Protein AF-A0A9D7VMW7-F1 (afdb_monomer_lite)

Secondary structure (DSSP, 8-state):
--------PPP-SEEEEE-S-HHHHHHHHHHHHTTS-SEEEEES--TT--HHHHHHHTGGG----S-EEEE-S--SHHHHHHHHHHHHHHTT---

Foldseek 3Di:
DDDDPPPPPAAFQEEEAEDDDLVSLLVRLQCLVVVSYPAYEYAQDDPPDDPVNNCVSNVVRPDPPDHYHYHNPDDDPVSSVVVVVVVCVVVVHDD

Structure (mmCIF, N/CA/C/O backbone):
data_AF-A0A9D7VMW7-F1
#
_entry.id   AF-A0A9D7VMW7-F1
#
loop_
_atom_site.group_PDB
_atom_site.id
_atom_site.type_symbol
_atom_site.label_atom_id
_atom_site.label_alt_id
_atom_site.label_comp_id
_atom_site.label_asym_id
_atom_site.label_entity_id
_atom_site.label_seq_id
_atom_site.pdbx_PDB_ins_code
_atom_site.Cartn_x
_atom_site.Cartn_y
_atom_site.Cartn_z
_atom_site.occupancy
_atom_site.B_iso_or_equiv
_atom_site.auth_seq_id
_atom_site.auth_comp_id
_atom_site.auth_asym_id
_atom_site.auth_atom_id
_atom_site.pdbx_PDB_model_num
ATOM 1 N N . MET A 1 1 ? -17.763 35.118 -9.267 1.00 50.53 1 MET A N 1
ATOM 2 C CA . MET A 1 1 ? -16.806 34.131 -8.722 1.00 50.53 1 MET A CA 1
ATOM 3 C C . MET A 1 1 ? -17.607 33.083 -7.975 1.00 50.53 1 MET A C 1
ATOM 5 O O . MET A 1 1 ? -18.095 33.369 -6.892 1.00 50.53 1 MET A O 1
ATOM 9 N N . THR A 1 2 ? -17.822 31.915 -8.571 1.00 45.69 2 THR A N 1
ATOM 10 C CA . THR A 1 2 ? -18.490 30.802 -7.888 1.00 45.69 2 THR A CA 1
ATOM 11 C C . THR A 1 2 ? -17.491 30.203 -6.903 1.00 45.69 2 THR A C 1
ATOM 13 O O . THR A 1 2 ? -16.493 29.619 -7.324 1.00 45.69 2 THR A O 1
ATOM 16 N N . GLN A 1 3 ? -17.698 30.411 -5.603 1.00 51.84 3 GLN A N 1
ATOM 17 C CA . GLN A 1 3 ? -16.944 29.687 -4.583 1.00 51.84 3 GLN A CA 1
ATOM 18 C C . GLN A 1 3 ? -17.422 28.234 -4.596 1.00 51.84 3 GLN A C 1
ATOM 20 O O . GLN A 1 3 ? -18.563 27.947 -4.249 1.00 51.84 3 GLN A O 1
ATOM 25 N N . TYR A 1 4 ? -16.545 27.325 -5.019 1.00 53.56 4 TYR A N 1
ATOM 26 C CA . TYR A 1 4 ? -16.700 25.909 -4.725 1.00 53.56 4 TYR A CA 1
ATOM 27 C C . TYR A 1 4 ? -16.365 25.729 -3.248 1.00 53.56 4 TYR A C 1
ATOM 29 O O . TYR A 1 4 ? -15.195 25.744 -2.866 1.00 53.56 4 TYR A O 1
ATOM 37 N N . THR A 1 5 ? -17.382 25.610 -2.402 1.00 52.09 5 THR A N 1
ATOM 38 C CA . THR A 1 5 ? -17.197 25.078 -1.056 1.00 52.09 5 THR A CA 1
ATOM 39 C C . THR A 1 5 ? -16.734 23.637 -1.221 1.00 52.09 5 THR A C 1
ATOM 41 O O . THR A 1 5 ? -17.494 22.777 -1.663 1.00 52.09 5 THR A O 1
ATOM 44 N N . GLU A 1 6 ? -15.455 23.385 -0.943 1.00 58.28 6 GLU A N 1
ATOM 45 C CA . GLU A 1 6 ? -14.923 22.029 -0.869 1.00 58.28 6 GLU A CA 1
ATOM 46 C C . GLU A 1 6 ? -15.770 21.290 0.175 1.00 58.28 6 GLU A C 1
ATOM 48 O O . GLU A 1 6 ? -15.774 21.663 1.352 1.00 58.28 6 GLU A O 1
ATOM 53 N N . ALA A 1 7 ? -16.567 20.307 -0.259 1.00 60.44 7 ALA A N 1
ATOM 54 C CA . ALA A 1 7 ? -17.305 19.455 0.664 1.00 60.44 7 ALA A CA 1
ATOM 55 C C . ALA A 1 7 ? -16.314 18.907 1.698 1.00 60.44 7 ALA A C 1
ATOM 57 O O . ALA A 1 7 ? -15.173 18.598 1.342 1.00 60.44 7 ALA A O 1
ATOM 58 N N . ALA A 1 8 ? -16.727 18.819 2.968 1.00 61.75 8 ALA A N 1
ATOM 59 C CA . ALA A 1 8 ? -15.885 18.275 4.028 1.00 61.75 8 ALA A CA 1
ATOM 60 C C . ALA A 1 8 ? -15.227 16.985 3.525 1.00 61.75 8 ALA A C 1
ATOM 62 O O . ALA A 1 8 ? -15.930 16.044 3.156 1.00 61.75 8 ALA A O 1
ATOM 63 N N . SER A 1 9 ? -13.893 16.985 3.406 1.00 62.78 9 SER A N 1
ATOM 64 C CA . SER A 1 9 ? -13.202 15.873 2.759 1.00 62.78 9 SER A CA 1
ATOM 65 C C . SER A 1 9 ? -13.559 14.589 3.518 1.00 62.78 9 SER A C 1
ATOM 67 O O . SER A 1 9 ? -13.356 14.563 4.737 1.00 62.78 9 SER A O 1
ATOM 69 N N . PRO A 1 10 ? -14.108 13.564 2.845 1.00 67.31 10 PRO A N 1
ATOM 70 C CA . PRO A 1 10 ? -14.624 12.381 3.519 1.00 67.31 10 PRO A CA 1
ATOM 71 C C . PRO A 1 10 ? -13.521 11.713 4.345 1.00 67.31 10 PRO A C 1
ATOM 73 O O . PRO A 1 10 ? -12.370 11.628 3.907 1.00 67.31 10 PRO A O 1
ATOM 76 N N . SER A 1 11 ? -13.865 11.270 5.554 1.00 79.44 11 SER A N 1
ATOM 77 C CA . SER A 1 11 ? -13.008 10.384 6.342 1.00 79.44 11 SER A CA 1
ATOM 78 C C . SER A 1 11 ? -13.091 8.970 5.778 1.00 79.44 11 SER A C 1
ATOM 80 O O . SER A 1 11 ? -14.181 8.513 5.437 1.00 79.44 11 SER A O 1
ATOM 82 N N . ALA A 1 12 ? -11.964 8.272 5.726 1.00 86.50 12 ALA A N 1
ATOM 83 C CA . ALA A 1 12 ? -11.890 6.876 5.316 1.00 86.50 12 ALA A CA 1
ATOM 84 C C . ALA A 1 12 ? -11.110 6.067 6.355 1.00 86.50 12 ALA A C 1
ATOM 86 O O . ALA A 1 12 ? -10.272 6.616 7.066 1.00 86.50 12 ALA A O 1
ATOM 87 N N . ASP A 1 13 ? -11.326 4.755 6.411 1.00 87.81 13 ASP A N 1
ATOM 88 C CA . ASP A 1 13 ? -10.490 3.873 7.236 1.00 87.81 13 ASP A CA 1
ATOM 89 C C . ASP A 1 13 ? -9.043 3.851 6.711 1.00 87.81 13 ASP A C 1
ATOM 91 O O . ASP A 1 13 ? -8.071 3.884 7.474 1.00 87.81 13 ASP A O 1
ATOM 95 N N . ALA A 1 14 ? -8.903 3.866 5.383 1.00 89.69 14 ALA A N 1
ATOM 96 C CA . ALA A 1 14 ? -7.634 3.791 4.682 1.00 89.69 14 ALA A CA 1
ATOM 97 C C . ALA A 1 14 ? -7.634 4.567 3.358 1.00 89.69 14 ALA A C 1
ATOM 99 O O . ALA A 1 14 ? -8.675 4.798 2.745 1.00 89.69 14 ALA A O 1
ATOM 100 N N . ILE A 1 15 ? -6.437 4.923 2.888 1.00 90.06 15 ILE A N 1
ATOM 101 C CA . ILE A 1 15 ? -6.199 5.485 1.554 1.00 90.06 15 ILE A CA 1
ATOM 102 C C . ILE A 1 15 ? -5.350 4.506 0.745 1.00 90.06 15 ILE A C 1
ATOM 104 O O . ILE A 1 15 ? -4.373 3.957 1.251 1.00 90.06 15 ILE A O 1
ATOM 108 N N . VAL A 1 16 ? -5.686 4.331 -0.533 1.00 91.94 16 VAL A N 1
ATOM 109 C CA . VAL A 1 16 ? -4.905 3.530 -1.481 1.00 91.94 16 VAL A CA 1
ATOM 110 C C . VAL A 1 16 ? -4.362 4.433 -2.582 1.00 91.94 16 VAL A C 1
ATOM 112 O O . VAL A 1 16 ? -5.097 5.208 -3.194 1.00 91.94 16 VAL A O 1
ATOM 115 N N . VAL A 1 17 ? -3.065 4.319 -2.854 1.00 90.69 17 VAL A N 1
ATOM 116 C CA . VAL A 1 17 ? -2.370 5.046 -3.915 1.00 90.69 17 VAL A CA 1
ATOM 117 C C . VAL A 1 17 ? -1.873 4.055 -4.953 1.00 90.69 17 VAL A C 1
ATOM 119 O O . VAL A 1 17 ? -0.905 3.336 -4.717 1.00 90.69 17 VAL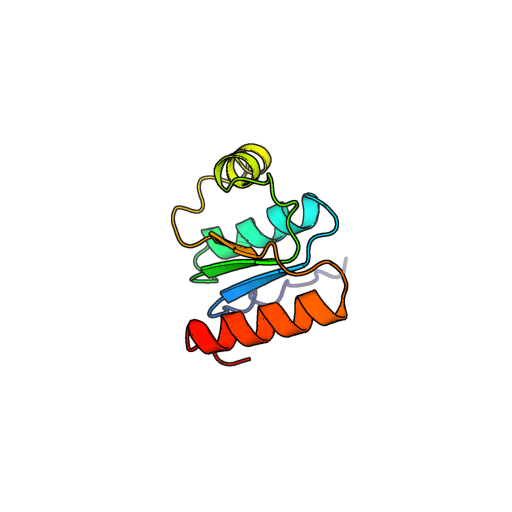 A O 1
ATOM 122 N N . LEU A 1 18 ? -2.506 4.060 -6.125 1.00 89.25 18 LEU A N 1
ATOM 123 C CA . LEU A 1 18 ? -2.022 3.315 -7.284 1.00 89.25 18 LEU A CA 1
ATOM 124 C C . LEU A 1 18 ? -0.845 4.067 -7.907 1.00 89.25 18 LEU A C 1
ATOM 126 O O . LEU A 1 18 ? -0.973 5.234 -8.316 1.00 89.25 18 LEU A O 1
ATOM 130 N N . THR A 1 19 ? 0.312 3.416 -7.935 1.00 75.19 19 THR A N 1
ATOM 131 C CA . THR A 1 19 ? 1.551 4.013 -8.437 1.00 75.19 19 THR A CA 1
ATOM 132 C C . THR A 1 19 ? 1.529 4.213 -9.956 1.00 75.19 19 THR A C 1
ATOM 134 O O . THR A 1 19 ? 0.638 3.765 -10.672 1.00 75.19 19 THR A O 1
ATOM 137 N N . GLY A 1 20 ? 2.470 5.036 -10.422 1.00 64.81 20 GLY A N 1
ATOM 138 C CA . GLY A 1 20 ? 2.529 5.605 -11.773 1.00 64.81 20 GLY A CA 1
ATOM 139 C C . GLY A 1 20 ? 3.148 7.013 -11.787 1.00 64.81 20 GLY A C 1
ATOM 140 O O . GLY A 1 20 ? 3.615 7.473 -12.820 1.00 64.81 20 GLY A O 1
ATOM 141 N N . GLY A 1 21 ? 3.213 7.691 -10.628 1.00 64.44 21 GLY A N 1
ATOM 142 C CA . GLY A 1 21 ? 3.908 8.974 -10.450 1.00 64.44 21 GLY A CA 1
ATOM 143 C C . GLY A 1 21 ? 3.946 9.445 -8.988 1.00 64.44 21 GLY A C 1
ATOM 144 O O . GLY A 1 21 ? 3.027 9.175 -8.214 1.00 64.44 21 GLY A O 1
ATOM 145 N N . SER A 1 22 ? 5.004 10.165 -8.593 1.00 68.75 22 SER A N 1
ATOM 146 C CA . SER A 1 22 ? 5.250 10.585 -7.198 1.00 68.75 22 SER A CA 1
ATOM 147 C C . SER A 1 22 ? 4.266 11.625 -6.652 1.00 68.75 22 SER A C 1
ATOM 149 O O . SER A 1 22 ? 4.112 11.742 -5.437 1.00 68.75 22 SER A O 1
ATOM 151 N N . GLU A 1 23 ? 3.579 12.368 -7.523 1.00 76.25 23 GLU A N 1
ATOM 152 C CA . GLU A 1 23 ? 2.621 13.406 -7.111 1.00 76.25 23 GLU A CA 1
ATOM 153 C C . GLU A 1 23 ? 1.372 12.829 -6.434 1.00 76.25 23 GLU A C 1
ATOM 155 O O . GLU A 1 23 ? 0.834 13.430 -5.505 1.00 76.25 23 GLU A O 1
ATOM 160 N N . ARG A 1 24 ? 0.946 11.620 -6.825 1.00 84.00 24 ARG A N 1
ATOM 161 C CA . ARG A 1 24 ? -0.207 10.946 -6.204 1.00 84.00 24 ARG A CA 1
ATOM 162 C C . ARG A 1 24 ? 0.049 10.635 -4.732 1.00 84.00 24 ARG A C 1
ATOM 164 O O . ARG A 1 24 ? -0.824 10.849 -3.897 1.00 84.00 24 ARG A O 1
ATOM 171 N N . VAL A 1 25 ? 1.270 10.203 -4.417 1.00 81.00 25 VAL A N 1
ATOM 172 C CA . VAL A 1 25 ? 1.691 9.916 -3.042 1.00 81.00 25 VAL A CA 1
ATOM 173 C C . VAL A 1 25 ? 1.645 11.189 -2.198 1.00 81.00 25 VAL A C 1
ATOM 175 O O . VAL A 1 25 ? 1.048 11.184 -1.129 1.00 81.00 25 VAL A O 1
ATOM 178 N N . LYS A 1 26 ? 2.185 12.310 -2.697 1.00 80.00 26 LYS A N 1
ATOM 179 C CA . LYS A 1 26 ? 2.136 13.597 -1.981 1.00 80.00 26 LYS A CA 1
ATOM 180 C C . LYS A 1 26 ? 0.703 14.031 -1.666 1.00 80.00 26 LYS A C 1
ATOM 182 O O . LYS A 1 26 ? 0.427 14.433 -0.539 1.00 80.00 26 LYS A O 1
ATOM 187 N N . LYS A 1 27 ? -0.210 13.913 -2.638 1.00 83.25 27 LYS A N 1
ATOM 188 C CA . LYS A 1 27 ? -1.624 14.274 -2.456 1.00 83.25 27 LYS A CA 1
ATOM 189 C C . LYS A 1 27 ? -2.321 13.398 -1.411 1.00 83.25 27 LYS A C 1
ATOM 191 O O . LYS A 1 27 ? -3.136 13.909 -0.656 1.00 83.25 27 LYS A O 1
ATOM 196 N N . ALA A 1 28 ? -1.989 12.111 -1.345 1.00 82.81 28 ALA A N 1
ATOM 197 C CA . ALA A 1 28 ? -2.574 11.172 -0.387 1.00 82.81 28 ALA A CA 1
ATOM 198 C C . ALA A 1 28 ? -2.084 11.370 1.057 1.00 82.81 28 ALA A C 1
ATOM 200 O O . ALA A 1 28 ? -2.803 11.059 2.005 1.00 82.81 28 ALA A O 1
ATOM 201 N N . LEU A 1 29 ? -0.879 11.913 1.243 1.00 81.06 29 LEU A N 1
ATOM 202 C CA . LEU A 1 29 ? -0.336 12.155 2.581 1.00 81.06 29 LEU A CA 1
ATOM 203 C C . LEU A 1 29 ? -1.025 13.317 3.294 1.00 81.06 29 LEU A C 1
ATOM 205 O O . LEU A 1 29 ? -1.117 13.310 4.514 1.00 81.06 29 LEU A O 1
ATOM 209 N N . GLU A 1 30 ? -1.524 14.301 2.553 1.00 80.25 30 GLU A N 1
ATOM 210 C CA . GLU A 1 30 ? -2.225 15.464 3.098 1.00 80.25 30 GLU A CA 1
ATOM 211 C C . GLU A 1 30 ? -3.424 15.060 3.997 1.00 80.25 30 GLU A C 1
ATOM 213 O O . GLU A 1 30 ? -3.381 15.346 5.199 1.00 80.25 30 GLU A O 1
ATOM 218 N N . PRO A 1 31 ? -4.428 14.300 3.513 1.00 78.31 31 PRO A N 1
ATOM 219 C CA . PRO A 1 31 ? -5.528 13.829 4.353 1.00 78.31 31 PRO A CA 1
ATOM 220 C C . PRO A 1 31 ? -5.084 12.821 5.425 1.00 78.31 31 PRO A C 1
ATOM 222 O O . PRO A 1 31 ? -5.613 12.864 6.536 1.00 78.31 31 PRO A O 1
ATOM 225 N N . ALA A 1 32 ? -4.093 11.963 5.149 1.00 79.06 32 ALA A N 1
ATOM 226 C CA . ALA A 1 32 ? -3.574 11.013 6.139 1.00 79.06 32 ALA A CA 1
ATOM 227 C C . ALA A 1 32 ? -3.000 11.730 7.377 1.00 79.06 32 ALA A C 1
ATOM 229 O O . ALA A 1 32 ? -3.284 11.353 8.511 1.00 79.06 32 ALA A O 1
ATOM 230 N N . ARG A 1 33 ? -2.264 12.833 7.186 1.00 77.00 33 ARG A N 1
ATOM 231 C CA . ARG A 1 33 ? -1.740 13.659 8.293 1.00 77.00 33 ARG A CA 1
ATOM 232 C C . ARG A 1 33 ? -2.822 14.350 9.101 1.00 77.00 33 ARG A C 1
ATOM 234 O O . ARG A 1 33 ? -2.649 14.553 10.296 1.00 77.00 33 ARG A O 1
ATOM 241 N N . ARG A 1 34 ? -3.919 14.733 8.447 1.00 79.06 34 ARG A N 1
ATOM 242 C CA . AR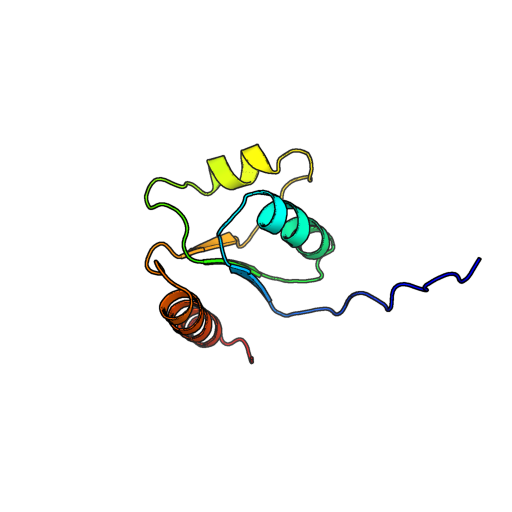G A 1 34 ? -5.088 15.330 9.106 1.00 79.06 34 ARG A CA 1
ATOM 243 C C . ARG A 1 34 ? -5.903 14.300 9.899 1.00 79.06 34 ARG A C 1
ATOM 245 O O . ARG A 1 34 ? -6.978 14.642 10.376 1.00 79.06 34 ARG A O 1
ATOM 252 N N . GLY A 1 35 ? -5.436 13.050 10.002 1.00 77.12 35 GLY A N 1
ATOM 253 C CA . GLY A 1 35 ? -6.145 11.969 10.684 1.00 77.12 35 GLY A CA 1
ATOM 254 C C . GLY A 1 35 ? -7.396 11.507 9.938 1.00 77.12 35 GLY A C 1
ATOM 255 O O . GLY A 1 35 ? -8.256 10.869 10.532 1.00 77.12 35 GLY A O 1
ATOM 256 N N . ARG A 1 36 ? -7.521 11.831 8.643 1.00 79.88 36 ARG A N 1
ATOM 257 C CA . ARG A 1 36 ? -8.687 11.455 7.824 1.00 79.88 36 ARG A CA 1
ATOM 258 C C . ARG A 1 36 ? -8.582 10.042 7.248 1.00 79.88 36 ARG A C 1
ATOM 260 O O . ARG A 1 36 ? -9.505 9.612 6.566 1.00 79.88 36 ARG A O 1
ATOM 267 N N . ALA A 1 37 ? -7.467 9.359 7.509 1.00 84.31 37 ALA A N 1
ATOM 268 C CA . ALA A 1 37 ? -7.277 7.935 7.284 1.00 84.31 37 ALA A CA 1
ATOM 269 C C . ALA A 1 37 ? -6.283 7.357 8.291 1.00 84.31 37 ALA A C 1
ATOM 271 O O . ALA A 1 37 ? -5.271 7.992 8.591 1.00 84.31 37 ALA A O 1
ATOM 272 N N . GLY A 1 38 ? -6.562 6.151 8.790 1.00 82.44 38 GLY A N 1
ATOM 273 C CA . GLY A 1 38 ? -5.704 5.465 9.760 1.00 82.44 38 GLY A CA 1
ATOM 274 C C . GLY A 1 38 ? -4.533 4.713 9.124 1.00 82.44 38 GLY A C 1
ATOM 275 O O . GLY A 1 38 ? -3.583 4.350 9.819 1.00 82.44 38 GLY A O 1
ATOM 276 N N . ARG A 1 39 ? -4.592 4.459 7.808 1.00 88.25 39 ARG A N 1
ATOM 277 C CA . ARG A 1 39 ? -3.599 3.657 7.086 1.00 88.25 39 ARG A CA 1
ATOM 278 C C . ARG A 1 39 ? -3.492 4.046 5.609 1.00 88.25 39 ARG A C 1
ATOM 280 O O . ARG A 1 39 ? -4.473 4.464 4.998 1.00 88.25 39 ARG A O 1
ATOM 287 N N . LEU A 1 40 ? -2.303 3.895 5.028 1.00 89.31 40 LEU A N 1
ATOM 288 C CA . LEU A 1 40 ? -2.013 4.187 3.625 1.00 89.31 40 LEU A CA 1
ATOM 289 C C . LEU A 1 40 ? -1.403 2.956 2.947 1.00 89.31 40 LEU A C 1
ATOM 291 O O . LEU A 1 40 ? -0.381 2.453 3.405 1.00 89.31 40 LEU A O 1
ATOM 295 N N . LEU A 1 41 ? -1.974 2.518 1.828 1.00 92.12 41 LEU A N 1
ATOM 296 C CA . LEU A 1 41 ? -1.344 1.561 0.919 1.00 92.12 41 LEU A CA 1
ATOM 297 C C . LEU A 1 41 ? -0.781 2.297 -0.296 1.00 92.12 41 LEU A C 1
ATOM 299 O O . LEU A 1 41 ? -1.473 3.110 -0.907 1.00 92.12 41 LEU A O 1
ATOM 303 N N . ILE A 1 42 ? 0.444 1.968 -0.694 1.00 91.00 42 ILE A N 1
ATOM 304 C CA . ILE A 1 42 ? 1.014 2.361 -1.985 1.00 91.00 42 ILE A CA 1
ATOM 305 C C . ILE A 1 42 ? 1.224 1.083 -2.807 1.00 91.00 42 ILE A C 1
ATOM 307 O O . ILE A 1 42 ? 2.095 0.284 -2.470 1.00 91.00 42 ILE A O 1
ATOM 311 N N . SER A 1 43 ? 0.416 0.885 -3.853 1.00 93.56 43 SER A N 1
ATOM 312 C CA . SER A 1 43 ? 0.368 -0.347 -4.661 1.00 93.56 43 SER A CA 1
ATOM 313 C C . SER A 1 43 ? 1.127 -0.203 -5.978 1.00 93.56 43 SER A C 1
ATOM 315 O O . SER A 1 43 ? 1.056 0.842 -6.633 1.00 93.56 43 SER A O 1
ATOM 317 N N . GLY A 1 44 ? 1.904 -1.231 -6.318 1.00 90.56 44 GLY A N 1
ATOM 318 C CA . GLY A 1 44 ? 2.775 -1.301 -7.493 1.00 90.56 44 GLY A CA 1
ATOM 319 C C . GLY A 1 44 ? 4.101 -0.544 -7.382 1.00 90.56 44 GLY A C 1
ATOM 320 O O . GLY A 1 44 ? 4.623 -0.033 -8.373 1.00 90.56 44 GLY A O 1
ATOM 321 N N . VAL A 1 45 ? 4.663 -0.409 -6.176 1.00 87.75 45 VAL A N 1
ATOM 322 C CA . VAL A 1 45 ? 5.969 0.255 -6.035 1.00 87.75 45 VAL A CA 1
ATOM 323 C C . VAL A 1 45 ? 7.089 -0.585 -6.647 1.00 87.75 45 VAL A C 1
ATOM 325 O O . VAL A 1 45 ? 7.094 -1.809 -6.540 1.00 87.75 45 VAL A O 1
ATOM 328 N N . HIS A 1 46 ? 8.104 0.086 -7.203 1.00 83.88 46 HIS A N 1
ATOM 329 C CA . HIS A 1 46 ? 9.327 -0.591 -7.638 1.00 83.88 46 HIS A CA 1
ATOM 330 C C . HIS A 1 46 ? 9.919 -1.404 -6.467 1.00 83.88 46 HIS A C 1
ATOM 332 O O . HIS A 1 46 ? 9.956 -0.857 -5.357 1.00 83.88 46 HIS A O 1
ATOM 338 N N . PRO A 1 47 ? 10.417 -2.641 -6.670 1.00 81.81 47 PRO A N 1
ATOM 339 C CA . PRO A 1 47 ? 10.855 -3.526 -5.584 1.00 81.81 47 PRO A CA 1
ATOM 340 C C . PRO A 1 47 ? 11.855 -2.892 -4.608 1.00 81.81 47 PRO A C 1
ATOM 342 O O . PRO A 1 47 ? 11.742 -3.057 -3.393 1.00 81.81 47 PRO A O 1
ATOM 345 N N . GLU A 1 48 ? 12.776 -2.082 -5.131 1.00 81.94 48 GLU A N 1
ATOM 346 C CA . GLU A 1 48 ? 13.797 -1.364 -4.353 1.00 81.94 48 GLU A CA 1
ATOM 347 C C . GLU A 1 48 ? 13.270 -0.137 -3.590 1.00 81.94 48 GLU A C 1
ATOM 349 O O . GLU A 1 48 ? 14.001 0.492 -2.823 1.00 81.94 48 GLU A O 1
ATOM 354 N N . THR A 1 49 ? 12.004 0.236 -3.791 1.00 81.25 49 THR A N 1
ATOM 355 C CA . THR A 1 49 ? 11.394 1.374 -3.103 1.00 81.25 49 THR A CA 1
ATOM 356 C C . THR A 1 49 ? 11.294 1.077 -1.617 1.00 81.25 49 THR A C 1
ATOM 358 O O . THR A 1 49 ? 10.657 0.116 -1.182 1.00 81.25 49 THR A O 1
ATOM 361 N N . THR A 1 50 ? 11.890 1.949 -0.816 1.00 77.94 50 THR A N 1
ATOM 362 C CA . THR A 1 50 ? 11.837 1.887 0.644 1.00 77.94 50 THR A CA 1
ATOM 363 C C . THR A 1 50 ? 10.853 2.917 1.200 1.00 77.94 50 THR A C 1
ATOM 365 O O . THR A 1 50 ? 10.705 4.005 0.632 1.00 77.94 50 THR A O 1
ATOM 368 N N . PRO A 1 51 ? 10.238 2.658 2.369 1.00 74.06 51 PRO A N 1
ATOM 369 C CA . PRO A 1 51 ? 9.413 3.654 3.050 1.00 74.06 51 PRO A CA 1
ATOM 370 C C . PRO A 1 51 ? 10.169 4.963 3.304 1.00 74.06 51 PRO A C 1
ATOM 372 O O . PRO A 1 51 ? 9.615 6.038 3.120 1.00 74.06 51 PRO A O 1
ATOM 375 N N . LYS A 1 52 ? 11.470 4.895 3.624 1.00 73.69 52 LYS A N 1
ATOM 376 C CA . LYS A 1 52 ? 12.324 6.083 3.797 1.00 73.69 52 LYS A CA 1
ATOM 377 C C . LYS A 1 52 ? 12.434 6.919 2.521 1.00 73.69 52 LYS A C 1
ATOM 379 O 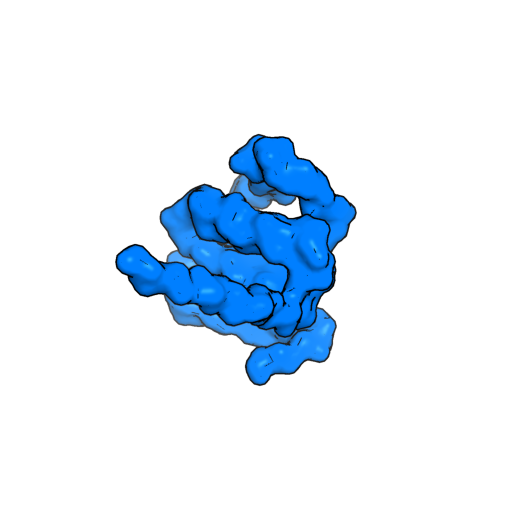O . LYS A 1 52 ? 12.428 8.141 2.597 1.00 73.69 52 LYS A O 1
ATOM 384 N N . GLN A 1 53 ? 12.532 6.292 1.347 1.00 77.12 53 GLN A N 1
ATOM 385 C CA . GLN A 1 53 ? 12.552 7.015 0.071 1.00 77.12 53 GLN A CA 1
ATOM 386 C C . GLN A 1 53 ? 11.202 7.671 -0.233 1.00 77.12 53 GLN A C 1
ATOM 388 O O . GLN A 1 53 ? 11.188 8.781 -0.763 1.00 77.12 53 GLN A O 1
ATOM 393 N N . ILE A 1 54 ? 10.090 7.017 0.113 1.00 75.94 54 ILE A N 1
ATOM 394 C CA . ILE A 1 54 ? 8.751 7.607 0.018 1.00 75.94 54 ILE A CA 1
ATOM 395 C C . ILE A 1 54 ? 8.650 8.819 0.945 1.00 75.94 54 ILE A C 1
ATOM 397 O O . ILE A 1 54 ? 8.365 9.917 0.475 1.00 75.94 54 ILE A O 1
ATOM 401 N N . VAL A 1 55 ? 8.986 8.641 2.225 1.00 70.69 55 VAL A N 1
ATOM 402 C CA . VAL A 1 55 ? 8.958 9.700 3.239 1.00 70.69 55 VAL A CA 1
ATOM 403 C C . VAL A 1 55 ? 9.833 10.873 2.811 1.00 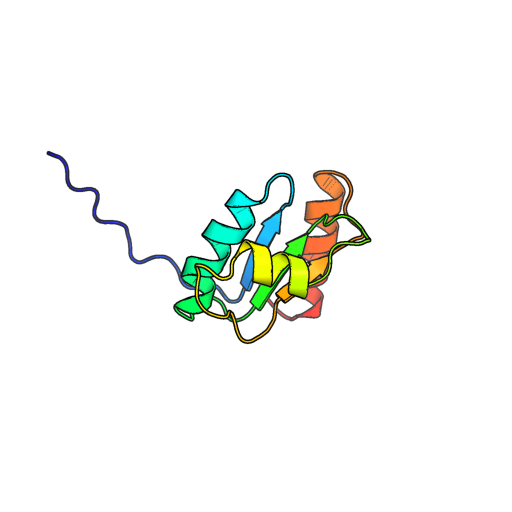70.69 55 VAL A C 1
ATOM 405 O O . VAL A 1 55 ? 9.313 11.976 2.705 1.00 70.69 55 VAL A O 1
ATOM 408 N N . ARG A 1 56 ? 11.094 10.654 2.419 1.00 72.19 56 ARG A N 1
ATOM 409 C CA . ARG A 1 56 ? 12.009 11.716 1.960 1.00 72.19 56 ARG A CA 1
ATOM 410 C C . ARG A 1 56 ? 11.477 12.501 0.759 1.00 72.19 56 ARG A C 1
ATOM 412 O O . ARG A 1 56 ? 11.607 13.719 0.707 1.00 72.19 56 ARG A O 1
ATOM 419 N N . ARG A 1 57 ? 10.831 11.834 -0.207 1.00 67.62 57 ARG A N 1
ATOM 420 C CA . ARG A 1 57 ? 10.166 12.508 -1.348 1.00 67.62 57 ARG A CA 1
ATOM 421 C C . ARG A 1 57 ? 8.976 13.372 -0.912 1.00 67.62 57 ARG A C 1
ATOM 423 O O . ARG A 1 57 ? 8.480 14.182 -1.696 1.00 67.62 57 ARG A O 1
ATOM 430 N N . THR A 1 58 ? 8.528 13.189 0.323 1.00 63.09 58 THR A N 1
ATOM 431 C CA . THR A 1 58 ? 7.323 13.771 0.910 1.00 63.09 58 THR A CA 1
ATOM 432 C C . THR A 1 58 ? 7.611 14.570 2.184 1.00 63.09 58 THR A C 1
ATOM 434 O O . THR A 1 58 ? 6.686 15.050 2.817 1.00 63.09 58 THR A O 1
ATOM 437 N N . GLU A 1 59 ? 8.877 14.783 2.564 1.00 56.91 59 GLU A N 1
ATOM 438 C CA . GLU A 1 59 ? 9.262 15.439 3.829 1.00 56.91 59 GLU A CA 1
ATOM 439 C C . GLU A 1 59 ? 8.862 16.921 3.918 1.00 56.91 59 GLU A C 1
ATOM 441 O O . GLU A 1 59 ? 8.749 17.465 5.013 1.00 56.91 59 GLU A O 1
ATOM 446 N N . ARG A 1 60 ? 8.490 17.553 2.795 1.00 55.16 60 ARG A N 1
ATOM 447 C CA . ARG A 1 60 ? 7.767 18.844 2.804 1.00 55.16 60 ARG A CA 1
ATOM 448 C C . ARG A 1 60 ? 6.360 18.751 3.416 1.00 55.16 60 ARG A C 1
ATOM 450 O O . ARG A 1 60 ? 5.703 19.766 3.617 1.00 55.16 60 ARG A O 1
ATOM 457 N N . SER A 1 61 ? 5.900 17.544 3.714 1.00 54.22 61 SER A N 1
ATOM 458 C CA . SER A 1 61 ? 4.560 17.203 4.163 1.00 54.22 61 SER A CA 1
ATOM 459 C C . SER A 1 61 ? 4.580 16.588 5.566 1.00 54.22 61 SER A C 1
ATOM 461 O O . SER A 1 61 ? 3.800 15.695 5.795 1.00 54.22 61 SER A O 1
ATOM 463 N N . GLY A 1 62 ? 5.446 17.001 6.501 1.00 53.97 62 GLY A N 1
ATOM 464 C CA . GLY A 1 62 ? 5.408 16.651 7.941 1.00 53.97 62 GLY A CA 1
ATOM 465 C C . GLY A 1 62 ? 4.933 15.235 8.330 1.00 53.97 62 GLY A C 1
ATOM 466 O O . GLY A 1 62 ? 3.738 14.999 8.470 1.00 53.97 62 GLY A O 1
ATOM 467 N N . ALA A 1 63 ? 5.898 14.338 8.552 1.00 51.47 63 ALA A N 1
ATOM 468 C CA . ALA A 1 63 ? 5.808 12.974 9.092 1.00 51.47 63 ALA A CA 1
ATOM 469 C C . ALA A 1 63 ? 4.398 12.361 9.256 1.00 51.47 63 ALA A C 1
ATOM 471 O O . ALA A 1 63 ? 3.760 12.482 10.303 1.00 51.47 63 ALA A O 1
ATOM 472 N N . VAL A 1 64 ? 3.971 11.576 8.262 1.00 57.38 64 VAL A N 1
ATOM 473 C CA . VAL A 1 64 ? 3.004 10.491 8.493 1.00 57.38 64 VAL A CA 1
ATOM 474 C C . VAL A 1 64 ? 3.701 9.470 9.390 1.00 57.38 64 VAL A C 1
ATOM 476 O O . VAL A 1 64 ? 4.587 8.742 8.950 1.00 57.38 64 VAL A O 1
ATOM 479 N N . ARG A 1 65 ? 3.393 9.510 10.691 1.00 53.25 65 ARG A N 1
ATOM 480 C CA . ARG A 1 65 ? 4.134 8.768 11.727 1.00 53.25 65 ARG A CA 1
ATOM 481 C C . ARG A 1 65 ? 3.749 7.298 11.841 1.00 53.25 65 ARG A C 1
ATOM 483 O O . ARG A 1 65 ? 4.428 6.571 12.560 1.00 53.25 65 ARG A O 1
ATOM 490 N N . CYS A 1 66 ? 2.708 6.844 11.155 1.00 67.75 66 CYS A N 1
ATOM 491 C CA . CYS A 1 66 ? 2.316 5.448 11.210 1.00 67.75 66 CYS A CA 1
ATOM 492 C C . CYS A 1 66 ? 1.635 4.982 9.916 1.00 67.75 66 CYS A C 1
ATOM 494 O O .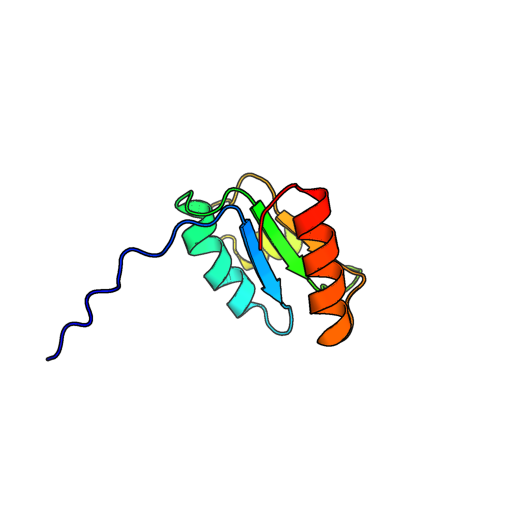 CYS A 1 66 ? 0.950 5.739 9.231 1.00 67.75 66 CYS A O 1
ATOM 496 N N . CYS A 1 67 ? 1.861 3.699 9.625 1.00 77.12 67 CYS A N 1
ATOM 497 C CA . CYS A 1 67 ? 1.002 2.862 8.793 1.00 77.12 67 CYS A CA 1
ATOM 498 C C . CYS A 1 67 ? 1.019 3.139 7.275 1.00 77.12 67 CYS A C 1
ATOM 5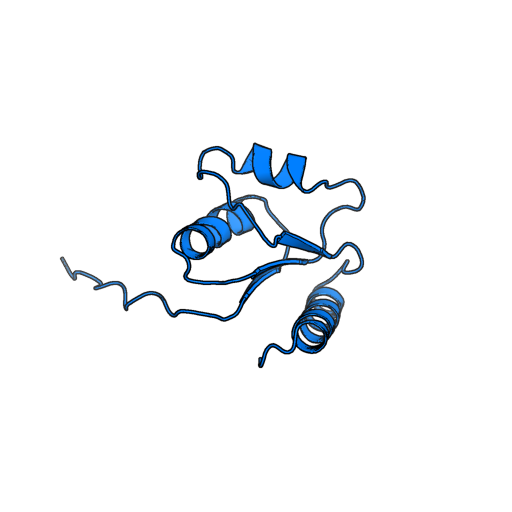00 O O . CYS A 1 67 ? -0.039 3.235 6.655 1.00 77.12 67 CYS A O 1
ATOM 502 N N . ILE A 1 68 ? 2.211 3.219 6.666 1.00 84.69 68 ILE A N 1
ATOM 503 C CA . ILE A 1 68 ? 2.368 3.106 5.205 1.00 84.69 68 ILE A CA 1
ATOM 504 C C . ILE A 1 68 ? 2.775 1.673 4.853 1.00 84.69 68 ILE A C 1
ATOM 506 O O . ILE A 1 68 ? 3.873 1.244 5.210 1.00 84.69 68 ILE A O 1
ATOM 510 N N . ASP A 1 69 ? 1.928 0.976 4.104 1.00 89.56 69 ASP A N 1
ATOM 511 C CA . ASP A 1 69 ? 2.248 -0.308 3.490 1.00 89.56 69 ASP A CA 1
ATOM 512 C C . ASP A 1 69 ? 2.657 -0.119 2.030 1.00 89.56 69 ASP A C 1
ATOM 514 O O . ASP A 1 69 ? 2.131 0.738 1.315 1.00 89.56 69 ASP A O 1
ATOM 518 N N . LEU A 1 70 ? 3.604 -0.941 1.587 1.00 89.44 70 LEU A N 1
ATOM 519 C CA . LEU A 1 70 ? 4.099 -0.942 0.217 1.00 89.44 70 LEU A CA 1
ATOM 520 C C . LEU A 1 70 ? 3.778 -2.287 -0.425 1.00 89.44 70 LEU A C 1
ATOM 522 O O . LEU A 1 70 ? 4.327 -3.309 -0.009 1.00 89.44 70 LEU A O 1
ATOM 526 N N . ASP A 1 71 ? 2.938 -2.271 -1.450 1.00 91.06 71 ASP A N 1
ATOM 527 C CA . ASP A 1 71 ? 2.701 -3.428 -2.302 1.00 91.06 71 ASP A CA 1
ATOM 528 C C . ASP A 1 71 ? 3.644 -3.381 -3.517 1.00 91.06 71 ASP A C 1
ATOM 530 O O . ASP A 1 71 ? 3.665 -2.415 -4.282 1.00 91.06 71 ASP A O 1
ATOM 534 N N . ARG A 1 72 ? 4.455 -4.437 -3.638 1.00 90.69 72 ARG A N 1
ATOM 535 C CA . ARG A 1 72 ? 5.473 -4.662 -4.680 1.00 90.69 72 ARG A CA 1
ATOM 536 C C . ARG A 1 72 ? 5.052 -5.724 -5.699 1.00 90.69 72 ARG A C 1
ATOM 538 O O . ARG A 1 72 ? 5.833 -6.039 -6.589 1.00 90.69 72 ARG A O 1
ATOM 545 N N . ASN A 1 73 ? 3.875 -6.320 -5.529 1.00 91.62 73 ASN A N 1
ATOM 546 C CA . ASN A 1 73 ? 3.414 -7.442 -6.339 1.00 91.62 73 ASN A CA 1
ATOM 547 C C . ASN A 1 73 ? 2.685 -6.961 -7.596 1.00 91.62 73 ASN A C 1
ATOM 549 O O . ASN A 1 73 ? 2.716 -7.650 -8.610 1.00 91.62 73 ASN A O 1
ATOM 553 N N . ALA A 1 74 ? 2.037 -5.795 -7.534 1.00 91.56 74 ALA A N 1
ATOM 554 C CA . ALA A 1 74 ? 1.246 -5.271 -8.639 1.00 91.56 74 ALA A CA 1
ATOM 555 C C . ALA A 1 74 ? 2.089 -4.616 -9.750 1.00 91.56 74 ALA A C 1
ATOM 557 O O . ALA A 1 74 ? 2.786 -3.634 -9.517 1.00 91.56 74 ALA A O 1
ATOM 558 N N . ASN A 1 75 ? 1.949 -5.093 -10.989 1.00 90.56 75 ASN A N 1
ATOM 559 C CA . ASN A 1 75 ? 2.650 -4.569 -12.173 1.00 90.56 75 ASN A CA 1
ATOM 560 C C . ASN A 1 75 ? 1.709 -3.979 -13.233 1.00 90.56 75 ASN A C 1
ATOM 562 O O . ASN A 1 75 ? 2.155 -3.376 -14.208 1.00 90.56 75 ASN A O 1
ATOM 566 N N . ASN A 1 76 ? 0.398 -4.145 -13.069 1.00 90.12 76 ASN A N 1
ATOM 567 C CA . ASN A 1 76 ? -0.614 -3.634 -13.990 1.00 90.12 76 ASN A CA 1
ATOM 568 C C . ASN A 1 76 ? -1.895 -3.237 -13.242 1.00 90.12 76 ASN A C 1
ATOM 570 O O . ASN A 1 76 ? -2.015 -3.402 -12.028 1.00 90.12 76 ASN A O 1
ATOM 574 N N . THR A 1 77 ? -2.866 -2.673 -13.957 1.00 90.62 77 THR A N 1
ATOM 575 C CA . THR A 1 77 ? -4.123 -2.187 -13.368 1.00 90.62 77 THR A CA 1
ATOM 576 C C . THR A 1 77 ? -4.931 -3.289 -12.682 1.00 90.62 77 THR A C 1
ATOM 578 O O . THR A 1 77 ? -5.516 -3.043 -11.629 1.00 90.62 77 THR A O 1
ATOM 581 N N . LEU A 1 78 ? -4.950 -4.497 -13.251 1.00 94.88 78 LEU A N 1
ATOM 582 C CA . LEU A 1 78 ? -5.695 -5.625 -12.696 1.00 94.88 78 LEU A CA 1
ATOM 583 C C . LEU A 1 78 ? -5.071 -6.104 -11.379 1.00 94.88 78 LEU A C 1
ATOM 585 O O . LEU A 1 78 ? -5.775 -6.283 -10.388 1.00 94.88 78 LEU A O 1
ATOM 589 N N . GLU A 1 79 ? -3.750 -6.253 -11.350 1.00 94.12 79 GLU A N 1
ATOM 590 C CA . GLU A 1 79 ? -3.011 -6.671 -10.158 1.00 94.12 79 GLU A CA 1
ATOM 591 C C . GLU A 1 79 ? -3.078 -5.619 -9.050 1.00 94.12 79 GLU A C 1
ATOM 593 O O . GLU A 1 79 ? -3.274 -5.975 -7.893 1.00 94.12 79 GLU A O 1
ATOM 598 N N . ASN A 1 80 ? -3.029 -4.326 -9.395 1.00 93.88 80 ASN A N 1
ATOM 599 C CA . ASN A 1 80 ? -3.260 -3.237 -8.439 1.00 93.88 80 ASN A CA 1
ATOM 600 C C . ASN A 1 80 ? -4.612 -3.404 -7.724 1.00 93.88 80 ASN A C 1
ATOM 602 O O . ASN A 1 80 ? -4.697 -3.282 -6.501 1.00 93.88 80 ASN A O 1
ATOM 606 N N . ALA A 1 81 ? -5.678 -3.701 -8.473 1.00 94.31 81 ALA A N 1
ATOM 607 C CA . ALA A 1 81 ? -7.003 -3.920 -7.900 1.00 94.31 81 ALA A CA 1
ATOM 608 C C . ALA A 1 81 ? -7.052 -5.191 -7.034 1.00 94.31 81 ALA A C 1
ATOM 610 O O . ALA A 1 81 ? -7.602 -5.164 -5.930 1.00 94.31 81 ALA A O 1
ATOM 611 N N . ALA A 1 82 ? -6.451 -6.288 -7.502 1.00 96.00 82 ALA A N 1
ATOM 612 C CA . ALA A 1 82 ? -6.430 -7.562 -6.788 1.00 96.00 82 ALA A CA 1
ATOM 613 C C . ALA A 1 82 ? -5.663 -7.475 -5.456 1.00 96.00 82 ALA A C 1
ATOM 615 O O . ALA A 1 82 ? -6.193 -7.873 -4.412 1.00 96.00 82 ALA A O 1
ATOM 616 N N . GLU A 1 83 ? -4.459 -6.901 -5.469 1.00 96.12 83 GLU A N 1
ATOM 617 C CA . GLU A 1 83 ? -3.630 -6.732 -4.273 1.00 96.12 83 GLU A CA 1
ATOM 618 C C . GLU A 1 83 ? -4.242 -5.714 -3.309 1.00 96.12 83 GLU A C 1
ATOM 620 O O . GLU A 1 83 ? -4.267 -5.951 -2.100 1.00 96.12 83 GLU A O 1
ATOM 625 N N . THR A 1 84 ? -4.857 -4.644 -3.822 1.00 95.56 84 THR A N 1
ATOM 626 C CA . THR A 1 84 ? -5.626 -3.709 -2.990 1.00 95.56 84 THR A CA 1
ATOM 627 C C . THR A 1 84 ? -6.784 -4.414 -2.287 1.00 95.56 84 THR A C 1
ATOM 629 O O . THR A 1 84 ? -6.936 -4.294 -1.073 1.00 95.56 84 THR A O 1
ATOM 632 N N . ALA A 1 85 ? -7.591 -5.197 -3.009 1.00 95.69 85 ALA A N 1
ATOM 633 C CA . ALA A 1 85 ? -8.720 -5.915 -2.421 1.00 95.69 85 ALA A CA 1
ATOM 634 C C . ALA A 1 85 ? -8.268 -6.956 -1.384 1.00 95.69 85 ALA A C 1
ATOM 636 O O . ALA A 1 85 ? -8.932 -7.179 -0.370 1.00 95.69 85 ALA A O 1
ATOM 637 N N . LYS A 1 86 ? -7.137 -7.623 -1.626 1.00 96.25 86 LYS A N 1
ATOM 638 C CA . LYS A 1 86 ? -6.507 -8.522 -0.652 1.00 96.25 86 LYS A CA 1
ATOM 639 C C . LYS A 1 86 ? -6.078 -7.761 0.604 1.00 96.25 86 LYS A C 1
ATOM 641 O O . LYS A 1 86 ? -6.396 -8.198 1.706 1.00 96.25 86 LYS A O 1
ATOM 646 N N . TRP A 1 87 ? -5.427 -6.616 0.434 1.00 96.00 87 TRP A N 1
ATOM 647 C CA . TRP A 1 87 ? -4.948 -5.778 1.528 1.00 96.00 87 TRP A CA 1
ATOM 648 C C . TRP A 1 87 ? -6.080 -5.176 2.374 1.00 96.00 87 TRP A C 1
ATOM 650 O O . TRP A 1 87 ? -6.009 -5.191 3.603 1.00 96.00 87 TRP A O 1
ATOM 660 N N . VAL A 1 88 ? -7.156 -4.701 1.740 1.00 95.12 88 VAL A N 1
ATOM 661 C CA . VAL A 1 88 ? -8.370 -4.227 2.428 1.00 95.12 88 VAL A CA 1
ATOM 662 C C . VAL A 1 88 ? -8.917 -5.330 3.336 1.00 95.12 88 VAL A C 1
ATOM 664 O O . VAL A 1 88 ? -9.109 -5.113 4.532 1.00 95.12 88 VAL A O 1
ATOM 667 N N . ARG A 1 89 ? -9.079 -6.543 2.789 1.00 94.88 89 ARG A N 1
ATOM 668 C CA . ARG A 1 89 ? -9.584 -7.705 3.533 1.00 94.88 89 ARG A CA 1
ATOM 669 C C . ARG A 1 89 ? -8.662 -8.115 4.679 1.00 94.88 89 ARG A C 1
ATOM 671 O O . ARG A 1 89 ? -9.154 -8.377 5.771 1.00 94.88 89 ARG A O 1
ATOM 678 N N . SER A 1 90 ? -7.343 -8.136 4.471 1.00 94.75 90 SER A N 1
ATOM 679 C CA . SER A 1 90 ? -6.388 -8.530 5.519 1.00 94.75 90 SER A CA 1
ATOM 680 C C . SER A 1 90 ? -6.323 -7.547 6.687 1.00 94.75 90 SER A C 1
ATOM 682 O O . SER A 1 90 ? -5.943 -7.936 7.785 1.00 94.75 90 SER A O 1
ATOM 684 N N . ASN A 1 91 ? -6.679 -6.281 6.458 1.00 92.19 91 ASN A N 1
ATOM 685 C CA . ASN A 1 91 ? -6.754 -5.263 7.505 1.00 92.19 91 ASN A CA 1
ATOM 686 C C . ASN A 1 91 ? -8.161 -5.128 8.117 1.00 92.19 91 ASN A C 1
ATOM 688 O O . ASN A 1 91 ? -8.353 -4.305 9.006 1.00 92.19 91 ASN A O 1
ATOM 692 N N . GLY A 1 92 ? -9.143 -5.918 7.663 1.00 93.00 92 GLY A N 1
ATOM 693 C CA . GLY A 1 92 ? -10.520 -5.862 8.166 1.00 93.00 92 GLY A CA 1
ATOM 694 C C . GLY A 1 92 ? -11.302 -4.616 7.738 1.00 93.00 92 GLY A C 1
ATOM 695 O O . GLY A 1 92 ? -12.356 -4.335 8.306 1.00 93.00 92 GLY A O 1
ATOM 696 N N . PHE A 1 93 ? -10.806 -3.872 6.747 1.00 89.62 93 PHE A N 1
ATOM 697 C CA . PHE A 1 93 ? -11.509 -2.722 6.186 1.00 89.62 93 PHE A CA 1
ATOM 698 C C . PHE A 1 93 ? -12.674 -3.179 5.304 1.00 89.62 93 PHE A C 1
ATOM 700 O O . PHE A 1 93 ? -12.658 -4.276 4.737 1.00 89.62 93 PHE A O 1
ATOM 707 N N . ARG A 1 94 ? -13.685 -2.320 5.165 1.00 80.56 94 ARG A N 1
ATOM 708 C CA . ARG A 1 94 ? -14.798 -2.524 4.231 1.00 80.56 94 ARG A CA 1
ATOM 709 C C . ARG A 1 94 ? -14.576 -1.620 3.017 1.00 80.56 94 ARG A C 1
ATOM 711 O O . ARG A 1 94 ? -14.263 -0.447 3.193 1.00 80.56 94 ARG A O 1
ATOM 718 N N . ALA A 1 95 ? -14.671 -2.195 1.818 1.00 65.69 95 ALA A N 1
ATOM 719 C CA . ALA A 1 95 ? -14.624 -1.468 0.547 1.00 65.69 95 ALA A CA 1
ATOM 720 C C . ALA A 1 95 ? -16.036 -1.160 0.051 1.00 65.69 95 ALA A C 1
ATOM 722 O O . ALA A 1 95 ? -16.933 -1.993 0.323 1.00 65.69 95 ALA A O 1
#

pLDDT: mean 79.24, std 13.81, range [45.69, 96.25]

Sequence (95 aa):
MTQYTEAASPSADAIVVLTGGSERVKKALEPARRGRAGRLLISGVHPETTPKQIVRRTERSGAVRCCIDLDRNANNTLENAAETAKWVRSNGFRA

Radius of gyration: 14.07 Å; chains: 1; bounding box: 32×43×26 Å